Protein AF-Q4TFV1-F1 (afdb_monomer_lite)

Structure (mmCIF, N/CA/C/O backbone):
data_AF-Q4TFV1-F1
#
_entry.id   AF-Q4TFV1-F1
#
loop_
_atom_site.group_PDB
_atom_site.id
_atom_site.type_symbol
_atom_site.label_atom_id
_atom_site.label_alt_id
_atom_site.label_comp_id
_atom_site.label_asym_id
_atom_site.label_entity_id
_atom_site.label_seq_id
_atom_site.pdbx_PDB_ins_code
_atom_site.Cartn_x
_atom_site.Cartn_y
_atom_site.Cartn_z
_atom_site.occupancy
_atom_site.B_iso_or_equiv
_atom_site.auth_seq_id
_atom_site.auth_comp_id
_atom_site.auth_asym_id
_atom_site.auth_atom_id
_atom_site.pdbx_PDB_model_num
ATOM 1 N N . GLY A 1 1 ? -5.968 17.138 8.955 1.00 53.97 1 GLY A N 1
ATOM 2 C CA . GLY A 1 1 ? -5.234 16.030 8.301 1.00 53.97 1 GLY A CA 1
ATOM 3 C C . GLY A 1 1 ? -5.715 14.693 8.843 1.00 53.97 1 GLY A C 1
ATOM 4 O O . GLY A 1 1 ? -6.356 14.685 9.883 1.00 53.97 1 GLY A O 1
ATOM 5 N N . PHE A 1 2 ? -5.432 13.578 8.163 1.00 64.88 2 PHE A N 1
ATOM 6 C CA . PHE A 1 2 ? -5.906 12.234 8.556 1.00 64.88 2 PHE A CA 1
ATOM 7 C C . PHE A 1 2 ? -5.032 11.526 9.607 1.00 64.88 2 PHE A C 1
ATOM 9 O O . PHE A 1 2 ? -5.357 10.418 10.019 1.00 64.88 2 PHE A O 1
ATOM 16 N N . SER A 1 3 ? -3.949 12.164 10.067 1.00 62.78 3 SER A N 1
ATOM 17 C CA . SER A 1 3 ? -2.982 11.590 11.014 1.00 62.78 3 SER A CA 1
ATOM 18 C C . SER A 1 3 ? -3.592 11.175 12.355 1.00 62.78 3 SER A C 1
ATOM 20 O O . SER A 1 3 ? -3.136 10.204 12.935 1.00 62.78 3 SER A O 1
ATOM 22 N N . GLY A 1 4 ? -4.646 11.851 12.826 1.00 60.19 4 GLY A N 1
ATOM 23 C CA . GLY A 1 4 ? -5.324 11.503 14.083 1.00 60.19 4 GLY A CA 1
ATOM 24 C C . GLY A 1 4 ? -6.277 10.303 14.002 1.00 60.19 4 GLY A C 1
ATOM 25 O O . GLY A 1 4 ? -6.818 9.902 15.025 1.00 60.19 4 GLY A O 1
ATOM 26 N N . LYS A 1 5 ? -6.519 9.745 12.805 1.00 70.12 5 LYS A N 1
ATOM 27 C CA . LYS A 1 5 ? -7.418 8.590 12.598 1.00 70.12 5 LYS A CA 1
ATOM 28 C C . LYS A 1 5 ? -6.684 7.250 12.500 1.00 70.12 5 LYS A C 1
ATOM 30 O O . LYS A 1 5 ? -7.330 6.210 12.430 1.00 70.12 5 LYS A O 1
ATOM 35 N N . ILE A 1 6 ? -5.356 7.276 12.442 1.00 76.81 6 ILE A N 1
ATOM 36 C CA . ILE A 1 6 ? -4.512 6.092 12.294 1.00 76.81 6 ILE A CA 1
ATOM 37 C C . ILE A 1 6 ? -3.587 6.045 13.504 1.00 76.81 6 ILE A C 1
ATOM 39 O O . ILE A 1 6 ? -2.865 7.008 13.749 1.00 76.81 6 ILE A O 1
ATOM 43 N N . SER A 1 7 ? -3.590 4.934 14.242 1.00 80.12 7 SER A N 1
ATOM 44 C CA . SER A 1 7 ? -2.733 4.785 15.422 1.00 80.12 7 SER A CA 1
ATOM 45 C C . SER A 1 7 ? -1.262 4.708 15.011 1.00 80.12 7 SER A C 1
ATOM 47 O O . SER A 1 7 ? -0.418 5.374 15.605 1.00 80.12 7 SER A O 1
ATOM 49 N N . GLN A 1 8 ? -0.947 3.928 13.969 1.00 83.50 8 GLN A N 1
ATOM 50 C CA . GLN A 1 8 ? 0.391 3.831 13.377 1.00 83.50 8 GLN A CA 1
ATOM 51 C C . GLN A 1 8 ? 0.328 3.507 11.879 1.00 83.50 8 GLN A C 1
ATOM 53 O O . GLN A 1 8 ? -0.607 2.859 11.406 1.00 83.50 8 GLN A O 1
ATOM 58 N N . MET A 1 9 ? 1.357 3.915 11.129 1.00 89.50 9 MET A N 1
ATOM 59 C CA . MET A 1 9 ? 1.500 3.560 9.714 1.00 89.50 9 MET A CA 1
ATOM 60 C C . MET A 1 9 ? 2.932 3.116 9.367 1.00 89.50 9 MET A C 1
ATOM 62 O O . MET A 1 9 ? 3.703 3.917 8.832 1.00 89.50 9 MET A O 1
ATOM 66 N N . PRO A 1 10 ? 3.331 1.867 9.679 1.00 91.81 10 PRO A N 1
ATOM 67 C CA . PRO A 1 10 ? 4.603 1.332 9.206 1.00 91.81 10 PRO A CA 1
ATOM 68 C C . PRO A 1 10 ? 4.728 1.348 7.674 1.00 91.81 10 PRO A C 1
ATOM 70 O O . PRO A 1 10 ? 3.810 0.956 6.951 1.00 91.81 10 PRO A O 1
ATOM 73 N N . ILE A 1 11 ? 5.904 1.752 7.188 1.00 93.38 11 ILE A N 1
ATOM 74 C CA . ILE A 1 11 ? 6.308 1.636 5.784 1.00 93.38 11 ILE A CA 1
ATOM 75 C C . ILE A 1 11 ? 7.412 0.586 5.708 1.00 93.38 11 ILE A C 1
ATOM 77 O O . ILE A 1 11 ? 8.483 0.763 6.284 1.00 93.38 11 ILE A O 1
ATOM 81 N N . ILE A 1 12 ? 7.141 -0.525 5.026 1.00 95.62 12 ILE A N 1
ATOM 82 C CA . ILE A 1 12 ? 8.007 -1.708 5.039 1.00 95.62 12 ILE A CA 1
ATOM 83 C C . ILE A 1 12 ? 8.644 -1.882 3.665 1.00 95.62 12 ILE A C 1
ATOM 85 O O . ILE A 1 12 ? 7.951 -1.908 2.649 1.00 95.62 12 ILE A O 1
ATOM 89 N N . LEU A 1 13 ? 9.964 -2.044 3.628 1.00 95.44 13 LEU A N 1
ATOM 90 C CA . LEU A 1 13 ? 10.698 -2.353 2.406 1.00 95.44 13 LEU A CA 1
ATOM 91 C C . LEU A 1 13 ? 10.897 -3.868 2.289 1.00 95.44 13 LEU A C 1
ATOM 93 O O . LEU A 1 13 ? 11.611 -4.477 3.079 1.00 95.44 13 LEU A O 1
ATOM 97 N N . SER A 1 14 ? 10.277 -4.470 1.280 1.00 95.31 14 SER A N 1
ATOM 98 C CA . SER A 1 14 ? 10.372 -5.898 0.969 1.00 95.31 14 SER A CA 1
ATOM 99 C C . SER A 1 14 ? 11.352 -6.154 -0.189 1.00 95.31 14 SER A C 1
ATOM 101 O O . SER A 1 14 ? 11.336 -5.415 -1.182 1.00 95.31 14 SER A O 1
ATOM 103 N N . PRO A 1 15 ? 12.203 -7.195 -0.124 1.00 95.06 15 PRO A N 1
ATOM 104 C CA . PRO A 1 15 ? 13.148 -7.545 -1.188 1.00 95.06 15 PRO A CA 1
ATOM 105 C C . PRO A 1 15 ? 12.462 -8.298 -2.345 1.00 95.06 15 PRO A C 1
ATOM 107 O O . PRO A 1 15 ? 12.912 -9.356 -2.776 1.00 95.06 15 PRO A O 1
ATOM 110 N N . LEU A 1 16 ? 11.347 -7.758 -2.840 1.00 94.31 16 LEU A N 1
ATOM 111 C CA . LEU A 1 16 ? 10.555 -8.331 -3.926 1.00 94.31 16 LEU A CA 1
ATOM 112 C C . LEU A 1 16 ? 10.657 -7.452 -5.175 1.00 94.31 16 LEU A C 1
ATOM 114 O O . LEU A 1 16 ? 10.341 -6.260 -5.120 1.00 94.31 16 LEU A O 1
ATOM 118 N N . HIS A 1 17 ? 11.069 -8.059 -6.291 1.00 94.12 17 HIS A N 1
ATOM 119 C CA . HIS A 1 17 ? 11.192 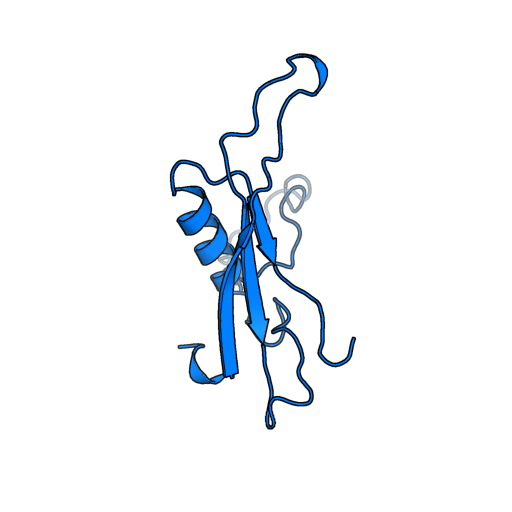-7.425 -7.605 1.00 94.12 17 HIS A CA 1
ATOM 120 C C . HIS A 1 17 ? 10.186 -8.040 -8.586 1.00 94.12 17 HIS A C 1
ATOM 122 O O . HIS A 1 17 ? 10.435 -9.102 -9.169 1.00 94.12 17 HIS A O 1
ATOM 128 N N . PHE A 1 18 ? 9.051 -7.359 -8.745 1.00 92.50 18 PHE A N 1
ATOM 129 C CA . PHE A 1 18 ? 7.985 -7.730 -9.680 1.00 92.50 18 PHE A CA 1
ATOM 130 C C . PHE A 1 18 ? 8.279 -7.274 -11.116 1.00 92.50 18 PHE A C 1
ATOM 132 O O . PHE A 1 18 ? 9.228 -6.528 -11.351 1.00 92.50 18 PHE A O 1
ATOM 139 N N . ASP A 1 19 ? 7.436 -7.715 -12.055 1.00 88.69 19 ASP A N 1
ATOM 140 C CA . ASP A 1 19 ? 7.416 -7.266 -13.458 1.00 88.69 19 ASP A CA 1
ATOM 141 C C . ASP A 1 19 ? 8.698 -7.591 -14.247 1.00 88.69 19 ASP A C 1
ATOM 143 O O . ASP A 1 19 ? 9.028 -6.946 -15.239 1.00 88.69 19 ASP A O 1
ATOM 147 N N . ARG A 1 20 ? 9.423 -8.627 -13.807 1.00 89.19 20 ARG A N 1
ATOM 148 C CA . ARG A 1 20 ? 10.538 -9.216 -14.553 1.00 89.19 20 ARG A CA 1
ATOM 149 C C . ARG A 1 20 ? 10.008 -10.210 -15.576 1.00 89.19 20 ARG A C 1
ATOM 151 O O . ARG A 1 20 ? 9.156 -11.031 -15.241 1.00 89.19 20 ARG A O 1
ATOM 158 N N . ASP A 1 21 ? 10.572 -10.182 -16.778 1.00 90.44 21 ASP A N 1
ATOM 159 C CA . ASP A 1 21 ? 10.332 -11.229 -17.766 1.00 90.44 21 ASP A CA 1
ATOM 160 C C . ASP A 1 21 ? 11.013 -12.536 -17.300 1.00 90.44 21 ASP A C 1
ATOM 162 O O . ASP A 1 21 ? 12.244 -12.561 -17.145 1.00 90.44 21 ASP A O 1
ATOM 166 N N . PRO A 1 22 ? 10.249 -13.619 -17.048 1.00 89.12 22 PRO A N 1
ATOM 167 C CA . PRO A 1 22 ? 10.811 -14.891 -16.603 1.00 89.12 22 PRO A CA 1
ATOM 168 C C . PRO A 1 22 ? 11.752 -15.521 -17.639 1.00 89.12 22 PRO A C 1
ATOM 170 O O . PRO A 1 22 ? 12.676 -16.241 -17.258 1.00 89.12 22 PRO A O 1
ATOM 173 N N . LEU A 1 23 ? 11.567 -15.234 -18.931 1.00 93.50 23 LEU A N 1
ATOM 174 C CA . LEU A 1 23 ? 12.393 -15.783 -20.009 1.00 93.50 23 LEU A CA 1
ATOM 175 C C . LEU A 1 23 ? 13.784 -15.143 -20.043 1.00 93.50 23 LEU A C 1
ATOM 177 O O . LEU A 1 23 ? 14.767 -15.808 -20.363 1.00 93.50 23 LEU A O 1
ATOM 181 N N . GLN A 1 24 ? 13.889 -13.872 -19.652 1.00 90.31 24 GLN A N 1
ATOM 182 C CA . GLN A 1 24 ? 15.139 -13.107 -19.694 1.00 90.31 24 GLN A CA 1
ATOM 183 C C . GLN A 1 24 ? 16.057 -13.341 -18.485 1.00 90.31 24 GLN A C 1
ATOM 185 O O . GLN A 1 24 ? 17.153 -12.787 -18.445 1.00 90.31 24 GLN A O 1
ATOM 190 N N . LYS A 1 25 ? 15.632 -14.139 -17.489 1.00 87.50 25 LYS A N 1
ATOM 191 C CA . LYS A 1 25 ? 16.406 -14.483 -16.273 1.00 87.50 25 LYS A CA 1
ATOM 192 C C . LYS A 1 25 ? 17.078 -13.276 -15.593 1.00 87.50 25 LYS A C 1
ATOM 194 O O . LYS A 1 25 ? 18.160 -13.397 -15.019 1.00 87.50 25 LYS A O 1
ATOM 199 N N . GLN A 1 26 ? 16.438 -12.107 -15.636 1.00 88.81 26 GLN A N 1
ATOM 200 C CA . GLN A 1 26 ? 17.017 -10.881 -15.089 1.00 88.81 26 GLN A CA 1
ATOM 201 C C . GLN A 1 26 ? 17.190 -10.971 -13.558 1.00 88.81 26 GLN A C 1
ATOM 203 O O . GLN A 1 26 ? 16.273 -11.429 -12.854 1.00 88.81 26 GLN A O 1
ATOM 208 N N . PRO A 1 27 ? 18.322 -10.497 -13.005 1.00 90.56 27 PRO A N 1
ATOM 209 C CA . PRO A 1 27 ? 18.562 -10.517 -11.567 1.00 90.56 27 PRO A CA 1
ATOM 210 C C . PRO A 1 27 ? 17.581 -9.616 -10.797 1.00 90.56 27 PRO A C 1
ATOM 212 O O . PRO A 1 27 ? 17.020 -8.643 -11.310 1.00 90.56 27 PRO A O 1
ATOM 215 N N . SER A 1 28 ? 17.350 -9.944 -9.524 1.00 92.31 28 SER A N 1
ATOM 216 C CA . SER A 1 28 ? 16.479 -9.153 -8.650 1.00 92.31 28 SER A CA 1
ATOM 217 C C . SER A 1 28 ? 17.226 -7.933 -8.094 1.00 92.31 28 SER A C 1
ATOM 219 O O . SER A 1 28 ? 17.956 -8.050 -7.116 1.00 92.31 28 SER A O 1
ATOM 221 N N . CYS A 1 29 ? 17.057 -6.764 -8.720 1.00 91.56 29 CYS A N 1
ATOM 222 C CA . CYS A 1 29 ? 17.726 -5.520 -8.305 1.00 91.56 29 CYS A CA 1
ATOM 223 C C . CYS A 1 29 ? 16.791 -4.431 -7.748 1.00 91.56 29 CYS A C 1
ATOM 225 O O . CYS A 1 29 ? 17.266 -3.365 -7.361 1.00 91.56 29 CYS A O 1
ATOM 227 N N . ARG A 1 30 ? 15.473 -4.659 -7.710 1.00 93.81 30 ARG A N 1
ATOM 228 C CA . ARG A 1 30 ? 14.493 -3.705 -7.163 1.00 93.81 30 ARG A CA 1
ATOM 229 C C . ARG A 1 30 ? 13.818 -4.261 -5.916 1.00 93.81 30 ARG A C 1
ATOM 231 O O . ARG A 1 30 ? 13.891 -5.451 -5.623 1.00 93.81 30 ARG A O 1
ATOM 238 N N . ARG A 1 31 ? 13.163 -3.375 -5.176 1.00 95.00 31 ARG A N 1
ATOM 239 C CA . ARG A 1 31 ? 12.438 -3.683 -3.938 1.00 95.00 31 ARG A CA 1
ATOM 240 C C . ARG A 1 31 ? 10.979 -3.275 -4.074 1.00 95.00 31 ARG A C 1
ATOM 242 O O . ARG A 1 31 ? 10.618 -2.573 -5.014 1.00 95.00 31 ARG A O 1
ATOM 249 N N . SER A 1 32 ? 10.130 -3.711 -3.159 1.00 95.25 32 SER A N 1
ATOM 250 C CA . SER A 1 32 ? 8.729 -3.293 -3.105 1.00 95.25 32 SER A CA 1
ATOM 251 C C . SER A 1 32 ? 8.409 -2.704 -1.747 1.00 95.25 32 SER A C 1
ATOM 253 O O . SER A 1 32 ? 8.959 -3.138 -0.739 1.00 95.25 32 SER A O 1
ATOM 255 N N . VAL A 1 33 ? 7.517 -1.725 -1.709 1.00 96.50 33 VAL A N 1
ATOM 256 C CA . VAL A 1 33 ? 7.118 -1.047 -0.472 1.00 96.50 33 VAL A CA 1
ATOM 257 C C . VAL A 1 33 ? 5.738 -1.527 -0.057 1.00 96.50 33 VAL A C 1
ATOM 259 O O . VAL A 1 33 ? 4.847 -1.607 -0.895 1.00 96.50 33 VAL A O 1
ATOM 262 N N . VAL A 1 34 ? 5.542 -1.819 1.224 1.00 95.44 34 VAL A N 1
ATOM 263 C CA . VAL A 1 34 ? 4.227 -2.084 1.812 1.00 95.44 34 VAL A CA 1
ATOM 264 C C . VAL A 1 34 ? 3.850 -0.905 2.697 1.00 95.44 34 VAL A C 1
ATOM 266 O O . VAL A 1 34 ? 4.601 -0.528 3.597 1.00 95.44 34 VAL A O 1
ATOM 269 N N . ILE A 1 35 ? 2.678 -0.337 2.440 1.00 92.69 35 ILE A N 1
ATOM 270 C CA . ILE A 1 35 ? 2.022 0.625 3.318 1.00 92.69 35 ILE A CA 1
ATOM 271 C C . ILE A 1 35 ? 1.137 -0.180 4.263 1.00 92.69 35 ILE A C 1
ATOM 273 O O . ILE A 1 35 ? 0.180 -0.819 3.826 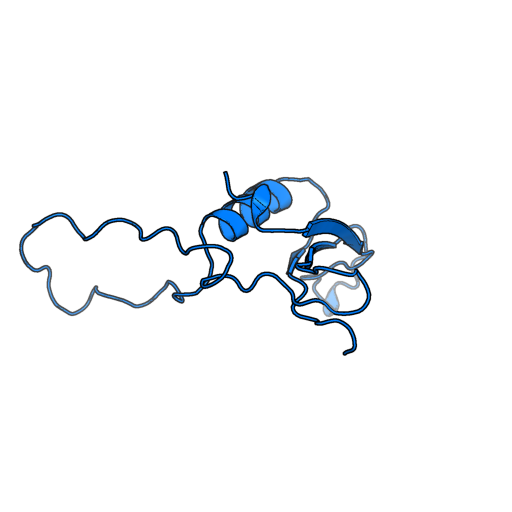1.00 92.69 35 ILE A O 1
ATOM 277 N N . ARG A 1 36 ? 1.456 -0.160 5.555 1.00 91.81 36 ARG A N 1
ATOM 278 C CA . ARG A 1 36 ? 0.674 -0.846 6.580 1.00 91.81 36 ARG A CA 1
ATOM 279 C C . ARG A 1 36 ? 0.030 0.188 7.477 1.00 91.81 36 ARG A C 1
ATOM 281 O O . ARG A 1 36 ? 0.682 0.738 8.348 1.00 91.81 36 ARG A O 1
ATOM 288 N N . THR A 1 37 ? -1.244 0.478 7.271 1.00 89.06 37 THR A N 1
ATOM 289 C CA . THR A 1 37 ? -2.006 1.274 8.242 1.00 89.06 37 THR A CA 1
ATOM 290 C C . THR A 1 37 ? -2.522 0.379 9.348 1.00 89.06 37 THR A C 1
ATOM 292 O O . THR A 1 37 ? -2.975 -0.725 9.062 1.00 89.06 37 THR A O 1
ATOM 295 N N . PHE A 1 38 ? -2.502 0.856 10.586 1.00 86.50 38 PHE A N 1
ATOM 296 C CA . PHE A 1 38 ? -3.002 0.099 11.720 1.00 86.50 38 PHE A CA 1
ATOM 297 C C . PHE A 1 38 ? -3.786 1.012 12.665 1.00 86.50 38 PHE A C 1
ATOM 299 O O . PHE A 1 38 ? -3.265 2.021 13.151 1.00 86.50 38 PHE A O 1
ATOM 306 N N . ILE A 1 39 ? -5.052 0.666 12.892 1.00 84.81 39 ILE A N 1
ATOM 307 C CA . ILE A 1 39 ? -5.972 1.348 13.803 1.00 84.81 39 ILE A CA 1
ATOM 308 C C . ILE A 1 39 ? -6.212 0.420 14.989 1.00 84.81 39 ILE A C 1
ATOM 310 O O . ILE A 1 39 ? -6.660 -0.712 14.819 1.00 84.81 39 ILE A O 1
ATOM 314 N N . THR A 1 40 ? -5.899 0.897 16.188 1.00 84.50 40 THR A N 1
ATOM 315 C CA . THR A 1 40 ? -5.988 0.123 17.430 1.00 84.50 40 THR A CA 1
ATOM 316 C C . THR A 1 40 ? -6.161 1.039 18.642 1.00 84.50 40 THR A C 1
ATOM 318 O O . THR A 1 40 ? -5.637 2.158 18.642 1.00 84.50 40 THR A O 1
ATOM 321 N N . SER A 1 41 ? -6.874 0.561 19.666 1.00 84.12 41 SER A N 1
ATOM 322 C CA . SER A 1 41 ? -7.005 1.207 20.980 1.00 84.12 41 SER A CA 1
ATOM 323 C C . SER A 1 41 ? -6.042 0.653 22.036 1.00 84.12 41 SER A C 1
ATOM 325 O O . SER A 1 41 ? -5.748 1.351 22.999 1.00 84.12 41 SER A O 1
ATOM 327 N N . ASP A 1 42 ? -5.556 -0.582 21.874 1.00 82.56 42 ASP A N 1
ATOM 328 C CA . ASP A 1 42 ? -4.820 -1.330 22.908 1.00 82.56 42 ASP A CA 1
ATOM 329 C C . ASP A 1 42 ? -3.586 -2.093 22.382 1.00 82.56 42 ASP A C 1
ATOM 331 O O . ASP A 1 42 ? -2.921 -2.804 23.131 1.00 82.56 42 ASP A O 1
ATOM 335 N N . PHE A 1 43 ? -3.276 -1.972 21.088 1.00 80.19 43 PHE A N 1
ATOM 336 C CA . PHE A 1 43 ? -2.251 -2.718 20.344 1.00 80.19 43 PHE A CA 1
ATOM 337 C C . PHE A 1 43 ? -2.383 -4.248 20.378 1.00 80.19 43 PHE A C 1
ATOM 339 O O . PHE A 1 43 ? -1.603 -4.933 19.706 1.00 80.19 43 PHE A O 1
ATOM 346 N N . MET A 1 44 ? -3.359 -4.806 21.091 1.00 80.25 44 MET A N 1
ATOM 347 C CA . MET A 1 44 ? -3.670 -6.231 21.096 1.00 80.25 44 MET A CA 1
ATOM 348 C C . MET A 1 44 ? -4.555 -6.585 19.907 1.00 80.25 44 MET A C 1
ATOM 350 O O . MET A 1 44 ? -4.252 -7.551 19.204 1.00 80.25 44 MET A O 1
ATOM 354 N N . THR A 1 45 ? -5.571 -5.763 19.642 1.00 83.44 45 THR A N 1
ATOM 355 C CA . THR A 1 45 ? -6.471 -5.892 18.492 1.00 83.44 45 THR A CA 1
ATOM 356 C C . THR A 1 45 ? -6.349 -4.689 17.572 1.00 83.44 45 THR A C 1
ATOM 358 O O . THR A 1 45 ? -6.073 -3.577 18.017 1.00 83.44 45 THR A O 1
ATOM 361 N N . GLY A 1 46 ? -6.514 -4.872 16.269 1.00 85.31 46 GLY A N 1
ATOM 362 C CA . GLY A 1 46 ? -6.514 -3.734 15.363 1.00 85.31 46 GLY A CA 1
ATOM 363 C C . GLY A 1 46 ? -6.875 -4.095 13.941 1.00 85.31 46 GLY A C 1
ATOM 364 O O . GLY A 1 46 ? -6.731 -5.238 13.514 1.00 85.31 46 GLY A O 1
ATOM 365 N N . VAL A 1 47 ? -7.341 -3.090 13.214 1.00 86.75 47 VAL A N 1
ATOM 366 C CA . VAL A 1 47 ? -7.791 -3.218 11.830 1.00 86.75 47 VAL A CA 1
ATOM 367 C C . VAL A 1 47 ? -6.946 -2.330 10.923 1.00 86.75 47 VAL A C 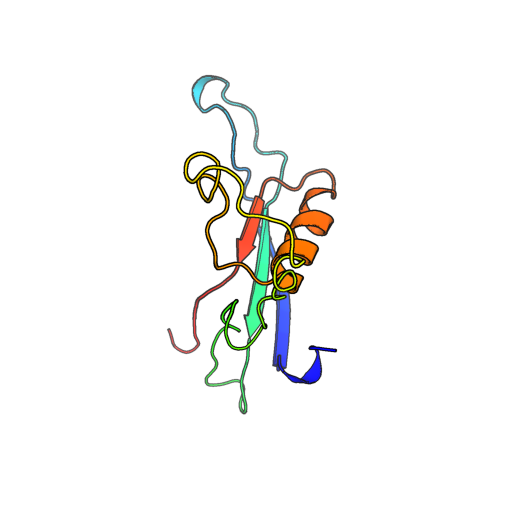1
ATOM 369 O O . VAL A 1 47 ? -6.495 -1.258 11.350 1.00 86.75 47 VAL A O 1
ATOM 372 N N . PRO A 1 48 ? -6.716 -2.733 9.666 1.00 85.81 48 PRO A N 1
ATOM 373 C CA . PRO A 1 48 ? -6.151 -1.828 8.684 1.00 85.81 48 PRO A CA 1
ATOM 374 C C . PRO A 1 48 ? -7.140 -0.694 8.401 1.00 85.81 48 PRO A C 1
ATOM 376 O O . PRO A 1 48 ? -8.362 -0.873 8.433 1.00 85.81 48 PRO A O 1
ATOM 379 N N . ALA A 1 49 ? -6.624 0.494 8.094 1.00 85.25 49 ALA A N 1
ATOM 380 C CA . ALA A 1 49 ? -7.474 1.557 7.592 1.00 85.25 49 ALA A CA 1
ATOM 381 C C . ALA A 1 49 ? -7.957 1.141 6.200 1.00 85.25 49 ALA A C 1
ATOM 383 O O . ALA A 1 49 ? -7.162 0.989 5.279 1.00 85.25 49 ALA A O 1
ATOM 384 N N . THR A 1 50 ? -9.259 0.918 6.032 1.00 81.12 50 THR A N 1
ATOM 385 C CA . THR A 1 50 ? -9.766 0.505 4.725 1.00 81.12 50 THR A CA 1
ATOM 386 C C . THR A 1 50 ? -9.872 1.734 3.827 1.00 81.12 50 THR A C 1
ATOM 388 O O .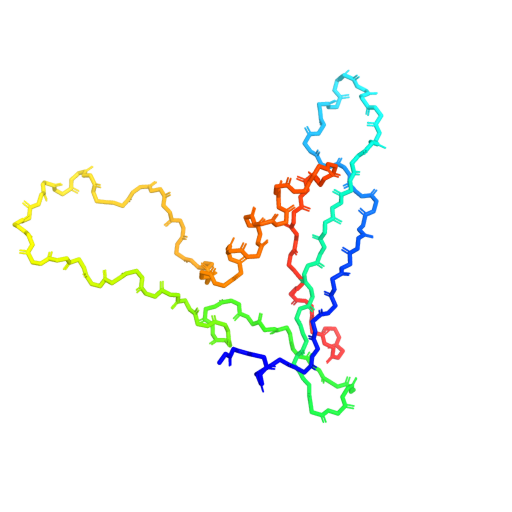 THR A 1 50 ? -10.479 2.742 4.227 1.00 81.12 50 THR A O 1
ATOM 391 N N . PRO A 1 51 ? -9.294 1.690 2.617 1.00 73.88 51 PRO A N 1
ATOM 392 C CA . PRO A 1 51 ? -9.442 2.786 1.688 1.00 73.88 51 PRO A CA 1
ATOM 393 C C . PRO A 1 51 ? -10.917 2.929 1.252 1.00 73.88 51 PRO A C 1
ATOM 395 O O . PRO A 1 51 ? -11.546 1.952 0.871 1.00 73.88 51 PRO A O 1
ATOM 398 N N . GLY A 1 52 ? -11.488 4.131 1.361 1.00 68.62 52 GLY A N 1
ATOM 399 C CA . GLY A 1 52 ? -12.884 4.454 1.037 1.00 68.62 52 GLY A CA 1
ATOM 400 C C . GLY A 1 52 ? -13.776 4.585 2.273 1.00 68.62 52 GLY A C 1
ATOM 401 O O . GLY A 1 52 ? -14.824 5.218 2.206 1.00 68.62 52 GLY A O 1
ATOM 402 N N . ASN A 1 53 ? -13.335 4.053 3.418 1.00 69.88 53 ASN A N 1
ATOM 403 C CA . ASN A 1 53 ? -14.061 4.122 4.684 1.00 69.88 53 ASN A CA 1
ATOM 404 C C . ASN A 1 53 ? -13.314 5.015 5.693 1.00 69.88 53 ASN A C 1
ATOM 406 O O . ASN A 1 53 ? -13.628 6.195 5.853 1.00 69.88 53 ASN A O 1
ATOM 410 N N . GLN A 1 54 ? -12.249 4.505 6.319 1.00 71.75 54 GLN A N 1
ATOM 411 C CA . GLN A 1 54 ? -11.451 5.274 7.282 1.00 71.75 54 GLN A CA 1
ATOM 412 C C . GLN A 1 54 ? -10.526 6.292 6.600 1.00 71.75 54 GLN A C 1
ATOM 414 O O . GLN A 1 54 ? -10.218 7.338 7.181 1.00 71.75 54 GLN A O 1
ATOM 419 N N . ILE A 1 55 ? -10.116 6.011 5.359 1.00 68.19 55 ILE A N 1
ATOM 420 C CA . ILE A 1 55 ? -9.428 6.964 4.484 1.00 68.19 55 ILE A CA 1
ATOM 421 C C . ILE A 1 55 ? -10.444 7.402 3.428 1.00 68.19 55 ILE A C 1
ATOM 423 O O . ILE A 1 55 ? -10.755 6.599 2.549 1.00 68.19 55 ILE A O 1
ATOM 427 N N . PRO A 1 56 ? -10.993 8.625 3.504 1.00 59.19 56 PRO A N 1
ATOM 428 C CA . PRO A 1 56 ? -12.073 9.026 2.616 1.00 59.19 56 PRO A CA 1
ATOM 429 C C . PRO A 1 56 ? -11.604 9.079 1.169 1.00 59.19 56 PRO A C 1
ATOM 431 O O . PRO A 1 56 ? -10.512 9.571 0.867 1.00 59.19 56 PRO A O 1
ATOM 434 N N . GLU A 1 57 ? -12.460 8.584 0.283 1.00 59.00 57 GLU A N 1
ATOM 435 C CA . GLU A 1 57 ? -12.316 8.799 -1.145 1.00 59.00 57 GLU A CA 1
ATOM 436 C C . GLU A 1 57 ? -12.430 10.304 -1.413 1.00 59.00 57 GLU A C 1
ATOM 438 O O .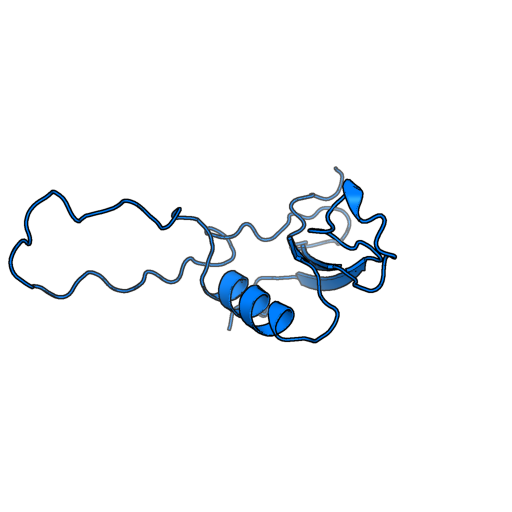 GLU A 1 57 ? -13.362 10.963 -0.949 1.00 59.00 57 GLU A O 1
ATOM 443 N N . GLU A 1 58 ? -11.447 10.886 -2.101 1.00 52.75 58 GLU A N 1
ATOM 444 C CA . GLU A 1 58 ? -11.617 12.253 -2.581 1.00 52.75 58 GLU A CA 1
ATOM 445 C C . GLU A 1 58 ? -12.639 12.155 -3.707 1.00 52.75 58 GLU A C 1
ATOM 447 O O . GLU A 1 58 ? -12.334 11.663 -4.796 1.00 52.75 58 GLU A O 1
ATOM 452 N N . VAL A 1 59 ? -13.876 12.555 -3.405 1.00 46.12 59 VAL A N 1
ATOM 453 C CA . VAL A 1 59 ? -14.920 12.761 -4.403 1.00 46.12 59 VAL A CA 1
ATOM 454 C C . VAL A 1 59 ? -14.362 13.799 -5.363 1.00 46.12 59 VAL A C 1
ATOM 456 O O . VAL A 1 59 ? -14.391 14.999 -5.089 1.00 46.12 59 VAL A O 1
ATOM 459 N N . ARG A 1 60 ? -13.788 13.341 -6.480 1.00 39.06 60 ARG A N 1
ATOM 460 C CA . ARG A 1 60 ? -13.466 14.223 -7.596 1.00 39.06 60 ARG A CA 1
ATOM 461 C C . ARG A 1 60 ? -14.803 14.857 -7.960 1.00 39.06 60 ARG A C 1
ATOM 463 O O . ARG A 1 60 ? -15.736 14.120 -8.271 1.00 39.06 60 ARG A O 1
ATOM 470 N N . GLY A 1 61 ? -14.894 16.170 -7.743 1.00 38.97 61 GLY A N 1
ATOM 471 C CA . GLY A 1 61 ? -16.145 16.910 -7.602 1.00 38.97 61 GLY A CA 1
ATOM 472 C C . GLY A 1 61 ? -17.229 16.487 -8.585 1.00 38.97 61 GLY A C 1
ATOM 473 O O . GLY A 1 61 ? -16.937 16.106 -9.721 1.00 38.97 61 GLY A O 1
ATOM 474 N N . SER A 1 62 ? -18.482 16.577 -8.132 1.00 37.22 62 SER A N 1
ATOM 475 C CA . SER A 1 62 ? -19.659 16.544 -9.001 1.00 37.22 62 SER A CA 1
ATOM 476 C C . SER A 1 62 ? -19.329 17.197 -10.348 1.00 37.22 62 SER A C 1
ATOM 478 O O . SER A 1 62 ? -18.781 18.307 -10.337 1.00 37.22 62 SER A O 1
ATOM 480 N N . PRO A 1 63 ? -19.598 16.532 -11.486 1.00 46.94 63 PRO A N 1
ATOM 481 C CA . PRO A 1 63 ? -19.257 17.101 -12.779 1.00 46.94 63 PRO A CA 1
ATOM 482 C C . PRO A 1 63 ? -19.890 18.497 -12.886 1.00 46.94 63 PRO A C 1
ATOM 484 O O . PRO A 1 63 ? -21.032 18.666 -12.446 1.00 46.94 63 PRO A O 1
ATOM 487 N N . PRO A 1 64 ? -19.173 19.503 -13.422 1.00 47.06 64 PRO A N 1
ATOM 488 C CA . PRO A 1 64 ? -19.772 20.804 -13.700 1.00 47.06 64 PRO A CA 1
ATOM 489 C C . PRO A 1 64 ? -21.041 20.610 -14.547 1.00 47.06 64 PRO A C 1
ATOM 491 O O . PRO A 1 64 ? -21.096 19.650 -15.325 1.00 47.06 64 PRO A O 1
ATOM 494 N N . PRO A 1 65 ? -22.059 21.482 -14.414 1.00 45.34 65 PRO A N 1
ATOM 495 C CA . PRO A 1 65 ? -23.289 21.399 -15.195 1.00 45.34 65 PRO A CA 1
ATOM 496 C C . PRO A 1 65 ? -22.984 21.732 -16.662 1.00 45.34 65 PRO A C 1
ATOM 498 O O . PRO A 1 65 ? -23.200 22.843 -17.134 1.00 45.34 65 PRO A O 1
ATOM 501 N N . HIS A 1 66 ? -22.423 20.771 -17.386 1.00 53.06 66 HIS A N 1
ATOM 502 C CA . HIS A 1 66 ? -22.245 20.813 -18.827 1.00 53.06 66 HIS A CA 1
ATOM 503 C C . HIS A 1 66 ? -23.235 19.855 -19.491 1.00 53.06 66 HIS A C 1
ATOM 505 O O . HIS A 1 66 ? -23.607 18.836 -18.898 1.00 53.06 66 HIS A O 1
ATOM 511 N N . PRO A 1 67 ? -23.701 20.201 -20.704 1.00 48.81 67 PRO A N 1
ATOM 512 C CA . PRO A 1 67 ? -24.756 19.469 -21.389 1.00 48.81 67 PRO A CA 1
ATOM 513 C C . PRO A 1 67 ? -24.357 18.005 -21.633 1.00 48.81 67 PRO A C 1
ATOM 515 O O . PRO A 1 67 ? -23.165 17.693 -21.721 1.00 48.81 67 PRO A O 1
ATOM 518 N N . PRO A 1 68 ? -25.339 17.090 -21.726 1.00 49.78 68 PRO A N 1
ATOM 519 C CA . PRO A 1 68 ? -25.081 15.661 -21.818 1.00 49.78 68 PRO A CA 1
ATOM 520 C C . PRO A 1 68 ? -24.277 15.345 -23.082 1.00 49.78 68 PRO A C 1
ATOM 522 O O . PRO A 1 68 ? -24.761 15.507 -24.200 1.00 49.78 68 PRO A O 1
ATOM 525 N N . LEU A 1 69 ? -23.040 14.879 -22.899 1.00 54.66 69 LEU A N 1
ATOM 526 C CA . LEU A 1 69 ? -22.296 14.224 -23.969 1.00 54.66 69 LEU A CA 1
ATOM 527 C C . LEU A 1 69 ? -22.910 12.842 -24.256 1.00 54.66 69 LEU A C 1
ATOM 529 O O . LEU A 1 69 ? -23.504 12.239 -23.354 1.00 54.66 69 LEU A O 1
ATOM 533 N N . PRO A 1 70 ? -22.761 12.322 -25.489 1.00 46.00 70 PRO A N 1
ATOM 534 C CA . PRO A 1 70 ? -23.357 11.056 -25.895 1.00 46.00 70 PRO A CA 1
ATOM 535 C C . PRO A 1 70 ? -22.923 9.917 -24.968 1.00 46.00 70 PRO A C 1
ATOM 537 O O . PRO A 1 70 ? -21.753 9.803 -24.597 1.00 46.00 70 PRO A O 1
ATOM 540 N N . SER A 1 71 ? -23.876 9.053 -24.630 1.00 52.72 71 SER A N 1
ATOM 541 C CA . SER A 1 71 ? -23.815 7.951 -23.655 1.00 52.72 71 SER A CA 1
ATOM 542 C C . SER A 1 71 ? -22.719 6.893 -23.875 1.00 52.72 71 SER A C 1
ATOM 544 O O . SER A 1 71 ? -22.628 5.952 -23.093 1.00 52.72 71 SER A O 1
ATOM 546 N N . LEU A 1 72 ? -21.865 7.043 -24.890 1.00 46.00 72 LEU A N 1
ATOM 547 C CA . LEU A 1 72 ? -20.866 6.058 -25.317 1.00 46.00 72 LEU A CA 1
ATOM 548 C C . LEU A 1 72 ? -19.416 6.375 -24.906 1.00 46.00 72 LEU A C 1
ATOM 550 O O . LEU A 1 72 ? -18.546 5.534 -25.101 1.00 46.00 72 LEU A O 1
ATOM 554 N N . LEU A 1 73 ? -19.140 7.536 -24.297 1.00 45.53 73 LEU A N 1
ATOM 555 C CA . LEU A 1 73 ? -17.823 7.843 -23.696 1.00 45.53 73 LEU A CA 1
ATOM 556 C C . LEU A 1 73 ? -17.835 7.885 -22.161 1.00 45.53 73 LEU A C 1
ATOM 558 O O . LEU A 1 73 ? -16.844 8.249 -21.525 1.00 45.53 73 LEU A O 1
ATOM 562 N N . ARG A 1 74 ? -18.957 7.519 -21.542 1.00 42.91 74 ARG A N 1
ATOM 563 C CA . ARG A 1 74 ? -19.124 7.561 -20.093 1.00 42.91 74 ARG A CA 1
ATOM 564 C C . ARG A 1 74 ? -18.809 6.173 -19.517 1.00 42.91 74 ARG A C 1
ATOM 566 O O . ARG A 1 74 ? -19.620 5.268 -19.646 1.00 42.91 74 ARG A O 1
ATOM 573 N N . TRP A 1 75 ? -17.664 6.067 -18.837 1.00 38.53 75 TRP A N 1
ATOM 574 C CA . TRP A 1 75 ? -17.275 4.982 -17.913 1.00 38.53 75 TRP A CA 1
ATOM 575 C C . TRP A 1 75 ? -16.697 3.694 -18.505 1.00 38.53 75 TRP A C 1
ATOM 577 O O . TRP A 1 75 ? -17.310 2.636 -18.412 1.00 38.53 75 TRP A O 1
ATOM 587 N N . SER A 1 76 ? -15.457 3.735 -18.994 1.00 36.53 76 SER A N 1
ATOM 588 C CA . SER A 1 76 ? -14.739 2.488 -19.290 1.00 36.53 76 SER A CA 1
ATOM 589 C C . SER A 1 76 ? -13.365 2.312 -18.652 1.00 36.53 76 SER A C 1
ATOM 591 O O . SER A 1 76 ? -12.784 1.271 -18.915 1.00 36.53 76 SER A O 1
ATOM 593 N N . ASN A 1 77 ? -12.816 3.210 -17.808 1.00 40.78 77 ASN A N 1
ATOM 594 C CA . ASN A 1 77 ? -11.427 2.970 -17.356 1.00 40.78 77 ASN A CA 1
ATOM 595 C C . ASN A 1 77 ? -10.912 3.562 -16.030 1.00 40.78 77 ASN A C 1
ATOM 597 O O . ASN A 1 77 ? -9.714 3.806 -15.907 1.00 40.78 77 ASN A O 1
ATOM 601 N N . VAL A 1 78 ? -11.734 3.724 -14.989 1.00 42.50 78 VAL A N 1
ATOM 602 C CA . VAL A 1 78 ? -11.177 3.857 -13.625 1.00 42.50 78 VAL A CA 1
ATOM 603 C C . VAL A 1 78 ? -12.050 3.087 -12.642 1.00 42.50 78 VAL A C 1
ATOM 605 O O . VAL A 1 78 ? -13.193 3.464 -12.404 1.00 42.50 78 VAL A O 1
ATOM 608 N N . SER A 1 79 ? -11.510 1.995 -12.096 1.00 40.38 79 SER A N 1
ATOM 609 C CA . SER A 1 79 ? -12.118 1.259 -10.984 1.00 40.38 79 SER A CA 1
ATOM 610 C C . SER A 1 79 ? -12.337 2.221 -9.804 1.00 40.38 79 SER A C 1
ATOM 612 O O . SER A 1 79 ? -11.360 2.827 -9.352 1.00 40.38 79 SER A O 1
ATOM 614 N N . PRO A 1 80 ? -13.573 2.395 -9.308 1.00 47.50 80 PRO A N 1
ATOM 615 C CA . PRO A 1 80 ? -13.865 3.250 -8.166 1.00 47.50 80 PRO A CA 1
ATOM 616 C C . PRO A 1 80 ? -13.542 2.461 -6.897 1.00 47.50 80 PRO A C 1
ATOM 618 O O . PRO A 1 80 ? -14.255 1.507 -6.606 1.00 47.50 80 PRO A O 1
ATOM 621 N N . SER A 1 81 ? -12.445 2.778 -6.203 1.00 52.91 81 SER A N 1
ATOM 622 C CA . SER A 1 81 ? -12.211 2.261 -4.835 1.00 52.91 81 SER A CA 1
ATOM 623 C C . SER A 1 81 ? -10.891 2.673 -4.171 1.00 52.91 81 SER A C 1
ATOM 625 O O . SER A 1 81 ? -10.632 2.233 -3.051 1.00 52.91 81 SER A O 1
ATOM 627 N N . VAL A 1 82 ? -10.023 3.491 -4.786 1.00 57.16 82 VAL A N 1
ATOM 628 C CA . VAL A 1 82 ? -8.767 3.910 -4.128 1.00 57.16 82 VAL A CA 1
ATOM 629 C C . VAL A 1 82 ? -8.829 5.395 -3.750 1.00 57.16 82 VAL A C 1
ATOM 631 O O . VAL A 1 82 ? -8.735 6.255 -4.625 1.00 57.16 82 VAL A O 1
ATOM 634 N N . PRO A 1 83 ? -8.911 5.725 -2.450 1.00 68.62 83 PRO A N 1
ATOM 635 C CA . PRO A 1 83 ? -8.814 7.076 -1.929 1.00 68.62 83 PRO A CA 1
ATOM 636 C C . PRO A 1 83 ? -7.620 7.836 -2.458 1.00 68.62 83 PRO A C 1
ATOM 638 O O . PRO A 1 83 ? -6.500 7.317 -2.495 1.00 68.62 83 PRO A O 1
ATOM 641 N N . ALA A 1 84 ? -7.831 9.116 -2.755 1.00 73.69 84 ALA A N 1
ATOM 642 C CA . ALA A 1 84 ? -6.784 9.958 -3.311 1.00 73.69 84 ALA A CA 1
ATOM 643 C C . ALA A 1 84 ? -5.552 10.076 -2.411 1.00 73.69 84 ALA A C 1
ATOM 645 O O . ALA A 1 84 ? -4.445 10.216 -2.920 1.00 73.69 84 ALA A O 1
ATOM 646 N N . VAL A 1 85 ? -5.704 9.955 -1.087 1.00 80.88 85 VAL A N 1
ATOM 647 C CA . VAL A 1 85 ? -4.561 9.946 -0.161 1.00 80.88 85 VAL A CA 1
ATOM 648 C C . VAL A 1 85 ? -3.660 8.734 -0.408 1.00 80.88 85 VAL A C 1
ATOM 650 O O . VAL A 1 85 ? -2.449 8.897 -0.557 1.00 80.88 85 VAL A O 1
ATOM 653 N N . VAL A 1 86 ? -4.239 7.532 -0.506 1.00 82.06 86 VAL A N 1
ATOM 654 C CA . VAL A 1 86 ? -3.483 6.300 -0.793 1.00 82.06 86 VAL A CA 1
ATOM 655 C C . VAL A 1 86 ? -2.880 6.377 -2.191 1.00 82.06 86 VAL A C 1
ATOM 657 O O . VAL A 1 86 ? -1.702 6.080 -2.372 1.00 82.06 86 VAL A O 1
ATOM 660 N N . LEU A 1 87 ? -3.648 6.858 -3.170 1.00 82.25 87 LEU A N 1
ATOM 661 C CA . LEU A 1 87 ? -3.169 7.012 -4.540 1.00 82.25 87 LEU A CA 1
ATOM 662 C C . LEU A 1 87 ? -1.997 8.000 -4.634 1.00 82.25 87 LEU A C 1
ATOM 664 O O . LEU A 1 87 ? -1.020 7.731 -5.329 1.00 82.25 87 LEU A O 1
ATOM 668 N N . LYS A 1 88 ? -2.045 9.113 -3.895 1.00 86.06 88 LYS A N 1
ATOM 669 C CA . LYS A 1 88 ? -0.950 10.086 -3.818 1.00 86.06 88 LYS A CA 1
ATOM 670 C C . LYS A 1 88 ? 0.303 9.463 -3.209 1.00 86.06 88 LYS A C 1
ATOM 672 O O . LYS A 1 88 ? 1.379 9.629 -3.772 1.00 86.06 88 LYS A O 1
ATOM 677 N N . MET A 1 89 ? 0.171 8.703 -2.118 1.00 87.88 89 MET A N 1
ATOM 678 C CA . MET A 1 89 ? 1.300 7.967 -1.531 1.00 87.88 89 MET A CA 1
ATOM 679 C C . MET A 1 89 ? 1.911 6.990 -2.537 1.00 87.88 89 MET A C 1
ATOM 681 O O . MET A 1 89 ? 3.120 7.000 -2.745 1.00 87.88 89 MET A O 1
ATOM 685 N N . VAL A 1 90 ? 1.081 6.188 -3.209 1.00 88.75 90 VAL A N 1
ATOM 686 C CA . VAL A 1 90 ? 1.532 5.240 -4.236 1.00 88.75 90 VAL A CA 1
ATOM 687 C C . VAL A 1 90 ? 2.267 5.964 -5.365 1.00 88.75 90 VAL A C 1
ATOM 689 O O . VAL A 1 90 ? 3.342 5.521 -5.767 1.00 88.75 90 VAL A O 1
ATOM 692 N N . ASN A 1 91 ? 1.724 7.079 -5.855 1.00 89.38 91 ASN A N 1
ATOM 693 C CA . ASN A 1 91 ? 2.315 7.843 -6.951 1.00 89.38 91 ASN A CA 1
ATOM 694 C C . ASN A 1 91 ? 3.668 8.454 -6.578 1.00 89.38 91 ASN A C 1
ATOM 696 O O . ASN A 1 91 ? 4.587 8.398 -7.388 1.00 89.38 91 ASN A O 1
ATOM 700 N N . GLU A 1 92 ? 3.820 8.999 -5.370 1.00 92.88 92 GLU A N 1
ATOM 701 C CA . GLU A 1 92 ? 5.106 9.547 -4.926 1.00 92.88 92 GLU A CA 1
ATOM 702 C C . GLU A 1 92 ? 6.137 8.445 -4.646 1.00 92.88 92 GLU A C 1
ATOM 704 O O . GLU A 1 92 ? 7.283 8.560 -5.072 1.00 92.88 92 GLU A O 1
ATOM 709 N N . ILE A 1 93 ? 5.741 7.329 -4.022 1.00 92.50 93 ILE A N 1
ATOM 710 C CA . ILE A 1 93 ? 6.654 6.205 -3.750 1.00 92.50 93 ILE A CA 1
ATOM 711 C C . ILE A 1 93 ? 7.136 5.560 -5.056 1.00 92.50 93 ILE A C 1
ATOM 713 O O . ILE A 1 93 ? 8.306 5.201 -5.168 1.00 92.50 93 ILE A O 1
ATOM 717 N N . LYS A 1 94 ? 6.273 5.445 -6.073 1.00 90.94 94 LYS A N 1
ATOM 718 C CA . LYS A 1 94 ? 6.653 4.905 -7.389 1.00 90.94 94 LYS A CA 1
ATOM 719 C C . LYS A 1 94 ? 7.695 5.750 -8.126 1.00 90.94 94 LYS A C 1
ATOM 721 O O . LYS A 1 94 ? 8.377 5.211 -8.991 1.00 90.94 94 LYS A O 1
ATOM 726 N N . LYS A 1 95 ? 7.837 7.042 -7.807 1.00 93.88 95 LYS A N 1
ATOM 727 C CA . LYS A 1 95 ? 8.890 7.893 -8.389 1.00 93.88 95 LYS A CA 1
ATOM 728 C C . LYS A 1 95 ? 10.278 7.569 -7.832 1.00 93.88 95 LYS A C 1
ATOM 730 O O . LYS A 1 95 ? 11.270 7.955 -8.442 1.00 93.88 95 LYS A O 1
ATOM 735 N N . ILE A 1 96 ? 10.363 6.882 -6.690 1.00 94.12 96 ILE A N 1
ATOM 736 C CA . ILE A 1 96 ? 11.636 6.532 -6.059 1.00 94.12 96 ILE A CA 1
ATOM 737 C C . ILE A 1 96 ? 12.349 5.473 -6.920 1.00 94.12 96 ILE A C 1
ATOM 739 O O . ILE A 1 96 ? 11.801 4.384 -7.135 1.00 94.12 96 ILE A O 1
ATOM 743 N N . PRO A 1 97 ? 13.581 5.741 -7.394 1.00 93.94 97 PRO A N 1
ATOM 744 C CA . PRO A 1 97 ? 14.349 4.768 -8.159 1.00 93.94 97 PRO A CA 1
ATOM 745 C C . PRO A 1 97 ? 14.552 3.465 -7.380 1.00 93.94 97 PRO A C 1
ATOM 747 O O . PRO A 1 97 ? 14.890 3.469 -6.198 1.00 93.94 97 PRO A O 1
ATOM 750 N N . GLY A 1 98 ? 14.368 2.330 -8.055 1.00 92.38 98 GLY A N 1
ATOM 751 C CA . GLY A 1 98 ? 14.556 1.010 -7.449 1.00 92.38 98 GLY A CA 1
ATOM 752 C C . GLY A 1 98 ? 13.321 0.435 -6.747 1.00 92.38 98 GLY A C 1
ATOM 753 O O . GLY A 1 98 ? 13.401 -0.686 -6.240 1.00 92.38 98 GLY A O 1
ATOM 754 N N . ILE A 1 99 ? 12.179 1.130 -6.759 1.00 95.06 99 ILE A N 1
ATOM 755 C CA . ILE A 1 99 ? 10.888 0.553 -6.362 1.00 95.06 99 ILE A CA 1
ATOM 756 C C . ILE A 1 99 ? 10.243 -0.154 -7.559 1.00 95.06 99 ILE A C 1
ATOM 758 O O . ILE A 1 99 ? 10.119 0.410 -8.642 1.00 95.06 99 ILE A O 1
ATOM 762 N N . SER A 1 100 ? 9.842 -1.411 -7.370 1.00 93.94 100 SER A N 1
ATOM 763 C CA . SER A 1 100 ? 9.112 -2.206 -8.363 1.00 93.94 100 SER A CA 1
ATOM 764 C C . SER A 1 100 ? 7.602 -2.103 -8.166 1.00 93.94 100 SER A C 1
ATOM 766 O O . SER A 1 100 ? 6.894 -1.749 -9.103 1.00 93.94 100 SER A O 1
ATOM 768 N N . ARG A 1 101 ? 7.095 -2.328 -6.946 1.00 94.69 101 ARG A N 1
ATOM 769 C CA . ARG A 1 101 ? 5.675 -2.150 -6.612 1.00 94.69 101 ARG A CA 1
ATOM 770 C C . ARG A 1 101 ? 5.458 -1.523 -5.241 1.00 94.69 101 ARG A C 1
ATOM 772 O O . ARG A 1 101 ? 6.319 -1.563 -4.364 1.00 94.69 101 ARG A O 1
ATOM 779 N N . VAL A 1 102 ? 4.262 -0.963 -5.081 1.00 93.44 102 VAL A N 1
ATOM 780 C CA . VAL A 1 102 ? 3.716 -0.511 -3.800 1.00 93.44 102 VAL A CA 1
ATOM 781 C C . VAL A 1 102 ? 2.511 -1.388 -3.481 1.00 93.44 102 VAL A C 1
ATOM 783 O O . VAL A 1 102 ? 1.662 -1.605 -4.344 1.00 93.44 102 VAL A O 1
ATOM 786 N N . MET A 1 103 ? 2.467 -1.911 -2.266 1.00 93.50 103 MET A N 1
ATOM 787 C CA . MET A 1 103 ? 1.448 -2.814 -1.743 1.00 93.50 103 MET A CA 1
ATOM 788 C C . MET A 1 103 ? 0.784 -2.170 -0.525 1.00 93.50 103 MET A C 1
ATOM 790 O O . MET A 1 103 ? 1.372 -1.298 0.117 1.00 93.50 103 MET A O 1
ATOM 794 N N . TYR A 1 104 ? -0.427 -2.608 -0.202 1.00 90.50 104 TYR A N 1
ATOM 795 C CA . TYR A 1 104 ? -1.180 -2.139 0.956 1.00 90.50 104 TYR A CA 1
ATOM 796 C C . TYR A 1 104 ? -1.568 -3.340 1.815 1.00 90.50 104 TYR A C 1
ATOM 798 O O . TYR A 1 104 ? -2.125 -4.302 1.287 1.00 90.50 104 TYR A O 1
ATOM 806 N N . ASP A 1 105 ? -1.236 -3.311 3.103 1.00 91.06 105 ASP A N 1
ATOM 807 C CA . ASP A 1 105 ? -1.582 -4.396 4.023 1.00 91.06 105 ASP A CA 1
ATOM 808 C C . ASP A 1 105 ? -3.057 -4.291 4.438 1.00 91.06 105 ASP A C 1
ATOM 810 O O . ASP A 1 105 ? -3.501 -3.249 4.924 1.00 91.06 105 ASP A O 1
ATOM 814 N N . LEU A 1 106 ? -3.803 -5.378 4.237 1.00 88.75 106 LEU A N 1
ATOM 815 C CA . LEU A 1 106 ? -5.222 -5.512 4.578 1.00 88.75 106 LEU A CA 1
ATOM 816 C C . LEU A 1 106 ? -5.453 -6.505 5.731 1.00 88.75 106 LEU A C 1
ATOM 818 O O . LEU A 1 106 ? -6.587 -6.904 5.983 1.00 88.75 106 LEU A O 1
ATOM 822 N N . THR A 1 107 ? -4.394 -6.906 6.433 1.00 89.25 107 THR A N 1
ATOM 823 C CA . THR A 1 107 ? -4.464 -7.902 7.507 1.00 89.25 107 THR A CA 1
ATOM 824 C C . THR A 1 107 ? -4.798 -7.247 8.849 1.00 89.25 107 THR A C 1
ATOM 826 O O . THR A 1 107 ? -4.160 -6.265 9.246 1.00 89.25 107 THR A O 1
ATOM 829 N N . SER A 1 108 ? -5.770 -7.806 9.574 1.00 90.50 108 SER A N 1
ATOM 830 C CA . SER A 1 108 ? -6.114 -7.401 10.944 1.00 90.50 108 SER A CA 1
ATOM 831 C C . SER A 1 108 ? -5.219 -8.095 11.980 1.00 90.50 108 SER A C 1
ATOM 833 O O . SER A 1 108 ? -4.392 -8.950 11.660 1.00 90.50 108 SER A O 1
ATOM 835 N N . LYS A 1 109 ? -5.340 -7.692 13.248 1.00 86.38 109 LYS A N 1
ATOM 836 C CA . LYS A 1 109 ? -4.707 -8.360 14.391 1.00 86.38 109 LYS A CA 1
ATOM 837 C C . LYS A 1 109 ? -5.761 -8.682 15.461 1.00 86.38 109 LYS A C 1
ATOM 839 O O . LYS A 1 109 ? -6.479 -7.758 15.849 1.00 86.38 109 LYS A O 1
ATOM 844 N N . PRO A 1 110 ? -5.755 -9.897 16.047 1.00 80.06 110 PRO A N 1
ATOM 845 C CA . PRO A 1 110 ? -5.215 -11.147 15.48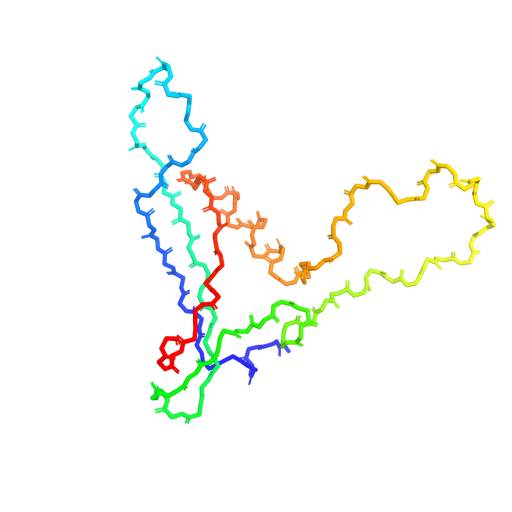4 1.00 80.06 110 PRO A CA 1
ATOM 846 C C . PRO A 1 110 ? -6.049 -11.592 14.246 1.00 80.06 110 PRO A C 1
ATOM 848 O O . PRO A 1 110 ? -7.055 -10.945 13.971 1.00 80.06 110 PRO A O 1
ATOM 851 N N . PRO A 1 111 ? -5.566 -12.584 13.467 1.00 72.38 111 PRO A N 1
ATOM 852 C CA . PRO A 1 111 ? -5.564 -12.623 11.993 1.00 72.38 111 PRO A CA 1
ATOM 853 C C . PRO A 1 111 ? -6.915 -12.380 11.309 1.00 72.38 111 PRO A C 1
ATOM 855 O O . PRO A 1 111 ? -7.903 -13.042 11.696 1.00 72.38 111 PRO A O 1
#

Organism: Tetraodon nigroviridis (NCBI:txid99883)

Radius of gyration: 18.39 Å; chains: 1; bounding box: 44×37×49 Å

Secondary structure (DSSP, 8-state):
-GGGG-SB--EEEE----S--TTTT-----EEEEE--BB-SSSSSBB---BTTTB---------S-----TTSSSSS--S---HHHHHHHHHHHTSTTEEEEEE----B--

Sequence (111 aa):
GFSGKISQMPIILSPLHFDRDPLQKQPSCRRSVVIRTFITSDFMTGVPATPGNQIPEEVRGSPPPHPPLPSLLRWSNVSPSVPAVVLKMVNEIKKIPGISRVMYDLTSKPP

Foldseek 3Di:
DLVVLFPDKDKDKAQDAPDDDPVVVDDRQAIAIETFTWGDDPVQWTFTCAFCPSQNAPPPDDPPPDDDDDPVPPDDDDDPTHHPVNVVVQVVVVVDPRHRYYHYDGDIHPD

pLDDT: mean 76.5, std 18.88, range [36.53, 96.5]